Protein AF-A0A1F9MGX1-F1 (afdb_monomer_lite)

Structure (mmCIF, N/CA/C/O backbone):
data_AF-A0A1F9MGX1-F1
#
_entry.id   AF-A0A1F9MGX1-F1
#
loop_
_atom_site.group_PDB
_atom_site.id
_atom_site.type_symbol
_atom_site.label_atom_id
_atom_site.label_alt_id
_atom_site.label_comp_id
_atom_site.label_asym_id
_atom_site.label_entity_id
_atom_site.label_seq_id
_atom_site.pdbx_PDB_ins_code
_atom_site.Cartn_x
_atom_site.Cartn_y
_atom_site.Cartn_z
_atom_site.occupancy
_atom_site.B_iso_or_equiv
_atom_site.auth_seq_id
_atom_site.auth_comp_id
_atom_site.auth_asym_id
_atom_site.auth_atom_id
_atom_site.pdbx_PDB_model_num
ATOM 1 N N . MET A 1 1 ? 19.104 -14.849 -3.241 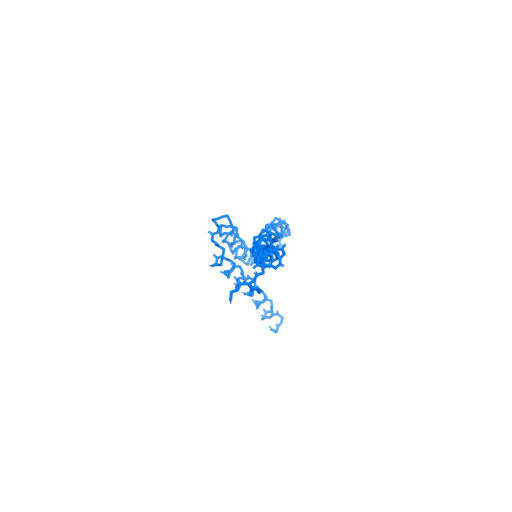1.00 63.03 1 MET A N 1
ATOM 2 C CA . MET A 1 1 ? 17.706 -15.346 -3.203 1.00 63.03 1 MET A CA 1
ATOM 3 C C . MET A 1 1 ? 16.951 -14.963 -1.931 1.00 63.03 1 MET A C 1
ATOM 5 O O . MET A 1 1 ? 15.773 -14.654 -2.036 1.00 63.03 1 MET A O 1
ATOM 9 N N . LEU A 1 2 ? 17.608 -14.877 -0.765 1.00 85.62 2 LEU A N 1
ATOM 10 C CA . LEU A 1 2 ? 16.982 -14.430 0.495 1.00 85.62 2 LEU A CA 1
ATOM 11 C C . LEU A 1 2 ? 16.258 -13.071 0.390 1.00 85.62 2 LEU A C 1
ATOM 13 O O . LEU A 1 2 ? 15.139 -12.937 0.873 1.00 85.62 2 LEU A O 1
ATOM 17 N N . GLY A 1 3 ? 16.849 -12.084 -0.295 1.00 85.50 3 GLY A N 1
ATOM 18 C CA . GLY A 1 3 ? 16.226 -10.765 -0.481 1.00 85.50 3 GLY A CA 1
ATOM 19 C C . GLY A 1 3 ? 14.921 -10.802 -1.284 1.00 85.50 3 GLY A C 1
ATOM 20 O O . GLY A 1 3 ? 13.938 -10.189 -0.881 1.00 85.50 3 GLY A O 1
ATOM 21 N N . LEU A 1 4 ? 14.878 -11.580 -2.372 1.00 84.31 4 LEU A N 1
ATOM 22 C CA . LEU A 1 4 ? 13.672 -11.740 -3.192 1.00 84.31 4 LEU A CA 1
ATOM 23 C C . LEU A 1 4 ? 12.556 -12.452 -2.414 1.00 84.31 4 LEU A C 1
ATOM 25 O O . LEU A 1 4 ? 11.401 -12.039 -2.477 1.00 84.31 4 LEU A O 1
ATOM 29 N N . MET A 1 5 ? 12.904 -13.480 -1.632 1.00 90.44 5 MET A N 1
ATOM 30 C CA . MET A 1 5 ? 11.943 -14.165 -0.761 1.00 90.44 5 MET A CA 1
ATOM 31 C C . MET A 1 5 ? 11.393 -13.231 0.320 1.00 90.44 5 MET A C 1
ATOM 33 O O . MET A 1 5 ? 10.188 -13.221 0.555 1.00 90.44 5 MET A O 1
ATOM 37 N N . SER A 1 6 ? 12.246 -12.408 0.937 1.00 89.44 6 SER A N 1
ATOM 38 C CA . SER A 1 6 ? 11.821 -11.424 1.941 1.00 89.44 6 SER A CA 1
ATOM 39 C C . SER A 1 6 ? 10.889 -10.363 1.342 1.00 89.44 6 SER A C 1
ATOM 41 O O . SER A 1 6 ? 9.846 -10.049 1.912 1.00 89.44 6 SER A O 1
ATOM 43 N N . PHE A 1 7 ? 11.197 -9.875 0.137 1.00 83.12 7 PHE A N 1
ATOM 44 C CA . PHE A 1 7 ? 10.349 -8.924 -0.584 1.00 83.12 7 PHE A CA 1
ATOM 45 C C . PHE A 1 7 ? 8.972 -9.509 -0.937 1.00 83.12 7 PHE A C 1
ATOM 47 O O . PHE A 1 7 ? 7.943 -8.862 -0.720 1.00 83.12 7 PHE A O 1
ATOM 54 N N . ALA A 1 8 ? 8.938 -10.746 -1.440 1.00 85.75 8 ALA A N 1
ATOM 55 C CA . ALA A 1 8 ? 7.689 -11.447 -1.722 1.00 85.75 8 ALA A CA 1
ATOM 56 C C . ALA A 1 8 ? 6.873 -11.679 -0.438 1.00 85.75 8 ALA A C 1
ATOM 58 O O . ALA A 1 8 ? 5.658 -11.479 -0.431 1.00 85.75 8 ALA A O 1
ATOM 59 N N . TYR A 1 9 ? 7.542 -12.026 0.666 1.00 89.31 9 TYR A N 1
ATOM 60 C CA . TYR A 1 9 ?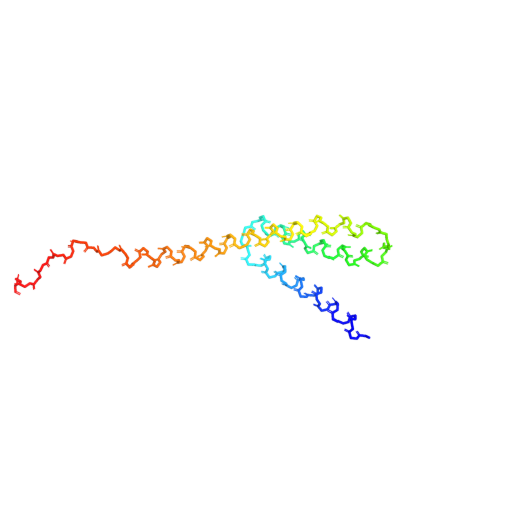 6.907 -12.209 1.970 1.00 89.31 9 TYR A CA 1
ATOM 61 C C . TYR A 1 9 ? 6.277 -10.914 2.500 1.00 89.31 9 TYR A C 1
ATOM 63 O O . TYR A 1 9 ? 5.146 -10.936 2.988 1.00 89.31 9 TYR A O 1
ATOM 71 N N . LEU A 1 10 ? 6.959 -9.775 2.353 1.00 86.62 10 LEU A N 1
ATOM 72 C CA . LEU A 1 10 ? 6.434 -8.473 2.772 1.00 86.62 10 LEU A CA 1
ATOM 73 C C . LEU A 1 10 ? 5.166 -8.095 1.994 1.00 86.62 10 LEU A C 1
ATOM 75 O O . LEU A 1 10 ? 4.162 -7.707 2.591 1.00 86.62 10 LEU A O 1
ATOM 79 N N . ASN A 1 11 ? 5.183 -8.280 0.670 1.00 85.88 11 ASN A N 1
ATOM 80 C CA . ASN A 1 11 ? 4.005 -8.057 -0.172 1.00 85.88 11 ASN A CA 1
ATOM 81 C C . ASN A 1 11 ? 2.851 -8.991 0.214 1.00 85.88 11 ASN A C 1
ATOM 83 O O . ASN A 1 11 ? 1.710 -8.547 0.342 1.00 85.88 11 ASN A O 1
ATOM 87 N N . TYR A 1 12 ? 3.146 -10.267 0.475 1.00 85.81 12 TYR A N 1
ATOM 88 C CA . TYR A 1 12 ? 2.148 -11.232 0.931 1.00 85.81 12 TYR A CA 1
ATOM 89 C C . TYR A 1 12 ? 1.529 -10.845 2.282 1.00 85.81 12 TYR A C 1
ATOM 91 O O . TYR A 1 12 ? 0.320 -10.975 2.484 1.00 85.81 12 TYR A O 1
ATOM 99 N N . MET A 1 13 ? 2.335 -10.323 3.207 1.00 86.56 13 MET A N 1
ATOM 100 C CA . MET A 1 13 ? 1.855 -9.870 4.511 1.00 86.56 13 MET A CA 1
ATOM 101 C C . MET A 1 13 ? 0.892 -8.680 4.384 1.00 86.56 13 MET A C 1
ATOM 103 O O . MET A 1 13 ? -0.151 -8.675 5.042 1.00 86.56 13 MET A O 1
ATOM 107 N N . ILE A 1 14 ? 1.193 -7.720 3.503 1.00 84.25 14 ILE A N 1
ATOM 108 C CA . ILE A 1 14 ? 0.309 -6.580 3.200 1.00 84.25 14 ILE A CA 1
ATOM 109 C C . ILE A 1 14 ? -1.020 -7.080 2.621 1.00 84.25 14 ILE A C 1
ATOM 111 O O . ILE A 1 14 ? -2.085 -6.701 3.111 1.00 84.25 14 ILE A O 1
ATOM 115 N N . PHE A 1 15 ? -0.962 -7.999 1.652 1.00 85.00 15 PHE A N 1
ATOM 116 C CA . PHE A 1 15 ? -2.145 -8.651 1.082 1.00 85.00 15 PHE A CA 1
ATOM 117 C C . PHE A 1 15 ? -3.020 -9.306 2.150 1.00 85.00 15 PHE A C 1
ATOM 119 O O . PHE A 1 15 ? -4.235 -9.105 2.194 1.00 85.00 15 PHE A O 1
ATOM 126 N N . ARG A 1 16 ? -2.398 -10.076 3.048 1.00 83.88 16 ARG A N 1
ATOM 127 C CA . ARG A 1 16 ? -3.107 -10.773 4.122 1.00 83.88 16 ARG A CA 1
ATOM 128 C C . ARG A 1 16 ? -3.760 -9.795 5.100 1.00 83.88 16 ARG A C 1
ATOM 130 O O . ARG A 1 16 ? -4.884 -10.044 5.536 1.00 83.88 16 ARG A O 1
ATOM 137 N N . TYR A 1 17 ? -3.078 -8.703 5.443 1.00 82.38 17 TYR A N 1
ATOM 138 C CA . TYR A 1 17 ? -3.622 -7.662 6.316 1.00 82.38 17 TYR A CA 1
ATOM 139 C C . TYR A 1 17 ? -4.868 -7.022 5.699 1.00 82.38 17 TYR A C 1
ATOM 141 O O . TYR A 1 17 ? -5.924 -7.004 6.329 1.00 82.38 17 TYR A O 1
ATOM 149 N N . LEU A 1 18 ? -4.783 -6.600 4.438 1.00 78.94 18 LEU A N 1
ATOM 150 C CA . LEU A 1 18 ? -5.902 -5.998 3.713 1.00 78.94 18 LEU A CA 1
ATOM 151 C C . LEU A 1 18 ? -7.101 -6.946 3.589 1.00 78.94 18 LEU A C 1
ATOM 153 O O . LEU A 1 18 ? -8.239 -6.537 3.807 1.00 78.94 18 LEU A O 1
ATOM 157 N N . MET A 1 19 ? -6.850 -8.229 3.315 1.00 79.25 19 MET A N 1
ATOM 158 C CA . MET A 1 19 ? -7.905 -9.244 3.253 1.00 79.25 19 MET A CA 1
ATOM 159 C C . MET A 1 19 ? -8.563 -9.483 4.621 1.00 79.25 19 MET A C 1
ATOM 161 O O . MET A 1 19 ? -9.762 -9.755 4.713 1.00 79.25 19 MET A O 1
ATOM 165 N N . SER A 1 20 ? -7.788 -9.372 5.704 1.00 79.88 20 SER A N 1
ATOM 166 C CA . SER A 1 20 ? -8.315 -9.454 7.066 1.00 79.88 20 SER A CA 1
ATOM 167 C C . SER A 1 20 ? -9.173 -8.242 7.422 1.00 79.88 20 SER A C 1
ATOM 169 O O . SER A 1 20 ? -10.202 -8.426 8.068 1.00 79.88 20 SER A O 1
ATOM 171 N N . VAL A 1 21 ? -8.771 -7.033 7.017 1.00 74.44 21 VAL A N 1
ATOM 172 C CA . VAL A 1 21 ? -9.565 -5.805 7.201 1.00 74.44 21 VAL A CA 1
ATOM 173 C C . VAL A 1 21 ? -10.873 -5.925 6.419 1.00 74.44 21 VAL A C 1
ATOM 175 O O . VAL A 1 21 ? -11.945 -5.820 7.001 1.00 74.44 21 VAL A O 1
ATOM 178 N N . TYR A 1 22 ? -10.801 -6.328 5.148 1.00 75.06 22 TYR A N 1
ATOM 179 C CA . TYR A 1 22 ? -11.972 -6.572 4.301 1.00 75.06 22 TYR A CA 1
ATOM 180 C C . TYR A 1 22 ? -13.009 -7.525 4.926 1.00 75.06 22 TYR A C 1
ATOM 182 O O . TYR A 1 22 ? -14.211 -7.320 4.775 1.00 75.06 22 TYR A O 1
ATOM 190 N N . ARG A 1 23 ? -12.563 -8.579 5.626 1.00 71.12 23 ARG A N 1
ATOM 191 C CA . ARG A 1 23 ? -13.463 -9.533 6.301 1.00 71.12 23 ARG A CA 1
ATOM 192 C C . ARG A 1 23 ? -14.037 -9.023 7.620 1.00 71.12 23 ARG A C 1
ATOM 194 O O . ARG A 1 23 ? -15.035 -9.577 8.073 1.00 71.12 23 ARG A O 1
ATOM 201 N N . ARG A 1 24 ? -13.373 -8.072 8.272 1.00 70.19 24 ARG A N 1
ATOM 202 C CA . ARG A 1 24 ? -13.695 -7.640 9.636 1.00 70.19 24 ARG A CA 1
ATOM 203 C C . ARG A 1 24 ? -14.544 -6.375 9.661 1.00 70.19 24 ARG A C 1
ATOM 205 O O . ARG A 1 24 ? -15.285 -6.194 10.621 1.00 70.19 24 ARG A O 1
ATOM 212 N N . SER A 1 25 ? -14.470 -5.554 8.619 1.00 64.56 25 SER A N 1
ATOM 213 C CA . SER A 1 25 ? -15.216 -4.304 8.535 1.00 64.56 25 SER A CA 1
ATOM 214 C C . SER A 1 25 ? -16.621 -4.535 7.948 1.00 64.56 25 SER A C 1
ATOM 216 O O . SER A 1 25 ? -16.738 -4.986 6.804 1.00 64.56 25 SER A O 1
ATOM 218 N N . PRO A 1 26 ? -17.700 -4.256 8.705 1.00 62.50 26 PRO A N 1
ATOM 219 C CA . PRO A 1 26 ? -19.075 -4.361 8.213 1.00 62.50 26 PRO A CA 1
ATOM 220 C C . PRO A 1 26 ? -19.468 -3.197 7.288 1.00 62.50 26 PRO A C 1
ATOM 222 O O . PRO A 1 26 ? -20.414 -3.335 6.512 1.00 62.50 26 PRO A O 1
ATOM 225 N N . ASP A 1 27 ? -18.740 -2.076 7.332 1.00 75.31 27 ASP A N 1
ATOM 226 C CA . ASP A 1 27 ? -19.059 -0.885 6.547 1.00 75.31 27 ASP A CA 1
ATOM 227 C C . ASP A 1 27 ? -18.724 -1.065 5.052 1.00 75.31 27 ASP A C 1
ATOM 229 O O . ASP A 1 27 ? -17.611 -1.460 4.690 1.00 75.31 27 ASP A O 1
ATOM 233 N N . PRO A 1 28 ? -19.651 -0.732 4.136 1.00 78.19 28 PRO A N 1
ATOM 234 C CA . PRO A 1 28 ? -19.445 -0.921 2.700 1.00 78.19 28 PRO A CA 1
ATOM 235 C C . PRO A 1 28 ? -18.299 -0.065 2.134 1.00 78.19 28 PRO A C 1
ATOM 237 O O . PRO A 1 28 ? -17.666 -0.458 1.154 1.00 78.19 28 PRO A O 1
ATOM 240 N N . LEU A 1 29 ? -17.985 1.071 2.769 1.00 80.56 29 LEU A N 1
ATOM 241 C CA . LEU A 1 29 ? -16.902 1.971 2.362 1.00 80.56 29 LEU A CA 1
ATOM 242 C C . LEU A 1 29 ? -15.517 1.395 2.693 1.00 80.56 29 LEU A C 1
ATOM 244 O O . LEU A 1 29 ? -14.680 1.273 1.799 1.00 80.56 29 LEU A O 1
ATOM 248 N N . SER A 1 30 ? -15.270 0.970 3.935 1.00 79.62 30 SER A N 1
ATOM 249 C CA . SER A 1 30 ? -13.995 0.330 4.311 1.00 79.62 30 SER A CA 1
ATOM 250 C C . SER A 1 30 ? -13.763 -0.956 3.526 1.00 79.62 30 SER A C 1
ATOM 252 O O . SER A 1 30 ? -12.649 -1.222 3.073 1.00 79.62 30 SER A O 1
ATOM 254 N N . ARG A 1 31 ? -14.836 -1.706 3.271 1.00 81.50 31 ARG A N 1
ATOM 255 C CA . ARG A 1 31 ? -14.818 -2.911 2.450 1.00 81.50 31 ARG A CA 1
ATOM 256 C C . ARG A 1 31 ? -14.442 -2.618 0.988 1.00 81.50 31 ARG A C 1
ATOM 258 O O . ARG A 1 31 ? -13.609 -3.326 0.418 1.00 81.50 31 ARG A O 1
ATOM 265 N N . GLY A 1 32 ? -14.995 -1.557 0.398 1.00 85.31 32 GLY A N 1
ATOM 266 C CA . GLY A 1 32 ? -14.632 -1.089 -0.944 1.00 85.31 32 GLY A CA 1
ATOM 267 C C . GLY A 1 32 ? -13.190 -0.577 -1.034 1.00 85.31 32 GLY A C 1
ATOM 268 O O . GLY A 1 32 ? -12.457 -0.968 -1.941 1.00 85.31 32 GLY A O 1
ATOM 269 N N . LEU A 1 33 ? -12.750 0.228 -0.060 1.00 86.06 33 LEU A N 1
ATOM 270 C CA . LEU A 1 33 ? -11.372 0.731 0.033 1.00 86.06 33 LEU A CA 1
ATOM 271 C C . LEU A 1 33 ? -10.353 -0.403 0.190 1.00 86.06 33 LEU A C 1
ATOM 273 O O . LEU A 1 33 ? -9.324 -0.394 -0.484 1.00 86.06 33 LEU A O 1
ATOM 277 N N . ALA A 1 34 ? -10.643 -1.403 1.027 1.00 86.31 34 ALA A N 1
ATOM 278 C CA . ALA A 1 34 ? -9.772 -2.560 1.211 1.00 86.31 34 ALA A CA 1
ATOM 279 C C . ALA A 1 34 ? -9.631 -3.388 -0.080 1.00 86.31 34 ALA A C 1
ATOM 281 O O . ALA A 1 34 ? -8.519 -3.767 -0.444 1.00 86.31 34 ALA A O 1
ATOM 282 N N . LEU A 1 35 ? -10.726 -3.619 -0.816 1.00 87.44 35 LEU A N 1
ATOM 283 C CA . LEU A 1 35 ? -10.681 -4.278 -2.131 1.00 87.44 35 LEU A CA 1
ATOM 284 C C . LEU A 1 35 ? -9.933 -3.452 -3.182 1.00 87.44 35 LEU A C 1
ATOM 286 O O . LEU A 1 35 ? -9.147 -4.003 -3.952 1.00 87.44 35 LEU A O 1
ATOM 290 N N . GLY A 1 36 ? -10.162 -2.139 -3.214 1.00 89.25 36 GLY A N 1
ATOM 291 C CA . GLY A 1 36 ? -9.474 -1.230 -4.129 1.00 89.25 36 GLY A CA 1
ATOM 292 C C . GLY A 1 36 ? -7.966 -1.223 -3.891 1.00 89.25 36 GLY A C 1
ATOM 293 O O . GLY A 1 36 ? -7.194 -1.350 -4.839 1.00 89.25 36 GLY A O 1
ATOM 294 N N . LEU A 1 37 ? -7.543 -1.175 -2.625 1.00 89.06 37 LEU A N 1
ATOM 295 C CA . LEU A 1 37 ? -6.134 -1.277 -2.253 1.00 89.06 37 LEU A CA 1
ATOM 296 C C . LEU A 1 37 ? -5.545 -2.655 -2.602 1.00 89.06 37 LEU A C 1
ATOM 298 O O . LEU A 1 37 ? -4.413 -2.698 -3.070 1.00 89.06 37 LEU A O 1
ATOM 302 N N . LEU A 1 38 ? -6.304 -3.755 -2.478 1.00 88.31 38 LEU A N 1
ATOM 303 C CA . LEU A 1 38 ? -5.857 -5.093 -2.906 1.00 88.31 38 LEU A CA 1
ATOM 304 C C . LEU A 1 38 ? -5.606 -5.131 -4.416 1.00 88.31 38 LEU A C 1
ATOM 306 O O . LEU A 1 38 ? -4.582 -5.640 -4.874 1.00 88.31 38 LEU A O 1
ATOM 310 N N . CYS A 1 39 ? -6.532 -4.561 -5.191 1.00 89.25 39 CYS A N 1
ATOM 311 C CA . CYS A 1 39 ? -6.388 -4.429 -6.636 1.00 89.25 39 CYS A CA 1
ATOM 312 C C . CYS A 1 39 ? -5.173 -3.559 -6.992 1.00 89.25 39 CYS A C 1
ATOM 314 O O . CYS A 1 39 ? -4.377 -3.943 -7.849 1.00 89.25 39 CYS A O 1
ATOM 316 N N . ALA A 1 40 ? -4.973 -2.444 -6.281 1.00 87.81 40 ALA A N 1
ATOM 317 C CA . ALA A 1 40 ? -3.815 -1.575 -6.456 1.00 87.81 40 ALA A CA 1
ATOM 318 C C . ALA A 1 40 ? -2.494 -2.303 -6.158 1.00 87.81 40 ALA A C 1
ATOM 320 O O . ALA A 1 40 ? -1.551 -2.171 -6.935 1.00 87.81 40 ALA A O 1
ATOM 321 N N . THR A 1 41 ? -2.419 -3.125 -5.103 1.00 87.50 41 THR A N 1
ATOM 322 C CA . THR A 1 41 ? -1.216 -3.920 -4.804 1.00 87.50 41 THR A CA 1
ATOM 323 C C . THR A 1 41 ? -0.920 -4.932 -5.917 1.00 87.50 41 THR A C 1
ATOM 325 O O . THR A 1 41 ? 0.227 -5.028 -6.354 1.00 87.50 41 THR A O 1
ATOM 328 N N . THR A 1 42 ? -1.930 -5.637 -6.451 1.00 88.06 42 THR A N 1
ATOM 329 C CA . THR A 1 42 ? -1.738 -6.537 -7.610 1.00 88.06 42 THR A CA 1
ATOM 330 C C . THR A 1 42 ? -1.286 -5.761 -8.847 1.00 88.06 42 THR A C 1
ATOM 332 O O . THR A 1 42 ? -0.344 -6.168 -9.527 1.00 88.06 42 THR A O 1
ATOM 335 N N . GLY A 1 43 ? -1.938 -4.631 -9.132 1.00 86.38 43 GLY A N 1
ATOM 336 C CA . GLY A 1 43 ? -1.632 -3.780 -10.278 1.00 86.38 43 GLY A CA 1
ATOM 337 C C . GLY A 1 43 ? -0.199 -3.258 -10.236 1.00 86.38 43 GLY A C 1
ATOM 338 O O . GLY A 1 43 ? 0.500 -3.326 -11.241 1.00 86.38 43 GLY A O 1
ATOM 339 N N . MET A 1 44 ? 0.275 -2.835 -9.063 1.00 82.88 44 MET A N 1
ATOM 340 C CA . MET A 1 44 ? 1.658 -2.400 -8.846 1.00 82.88 44 MET A CA 1
ATOM 341 C C . MET A 1 44 ? 2.668 -3.531 -9.059 1.00 82.88 44 MET A C 1
ATOM 343 O O . MET A 1 44 ? 3.708 -3.300 -9.674 1.00 82.88 44 MET A O 1
ATOM 347 N N . LEU A 1 45 ? 2.368 -4.756 -8.609 1.00 83.94 45 LEU A N 1
ATOM 348 C CA . LEU A 1 45 ? 3.236 -5.921 -8.826 1.00 83.94 45 LEU A CA 1
ATOM 349 C C . LEU A 1 45 ? 3.364 -6.269 -10.313 1.00 83.94 45 LEU A C 1
ATOM 351 O O . LEU A 1 45 ? 4.475 -6.468 -10.799 1.00 83.94 45 LEU A O 1
ATOM 355 N N . VAL A 1 46 ? 2.246 -6.294 -11.042 1.00 85.25 46 VAL A N 1
ATOM 356 C CA . VAL A 1 46 ? 2.244 -6.562 -12.490 1.00 85.25 46 VAL A CA 1
ATOM 357 C C . VAL A 1 46 ? 2.924 -5.423 -13.251 1.00 85.25 46 VAL A C 1
ATOM 359 O O . VAL A 1 46 ? 3.745 -5.664 -14.134 1.00 85.25 46 VAL A O 1
ATOM 362 N N . HIS A 1 47 ? 2.637 -4.176 -12.881 1.00 82.06 47 HIS A N 1
ATOM 363 C CA . HIS A 1 47 ? 3.227 -3.001 -13.514 1.00 82.06 47 HIS A CA 1
ATOM 364 C C . HIS A 1 47 ? 4.742 -2.917 -13.282 1.00 82.06 47 HIS A C 1
ATOM 366 O O . HIS A 1 47 ? 5.470 -2.542 -14.197 1.00 82.06 47 HIS A O 1
ATOM 372 N N . SER A 1 48 ? 5.233 -3.353 -12.117 1.00 78.06 48 SER A N 1
ATOM 373 C CA . SER A 1 48 ? 6.672 -3.416 -11.807 1.00 78.06 48 SER A CA 1
ATOM 374 C C . SER A 1 48 ? 7.461 -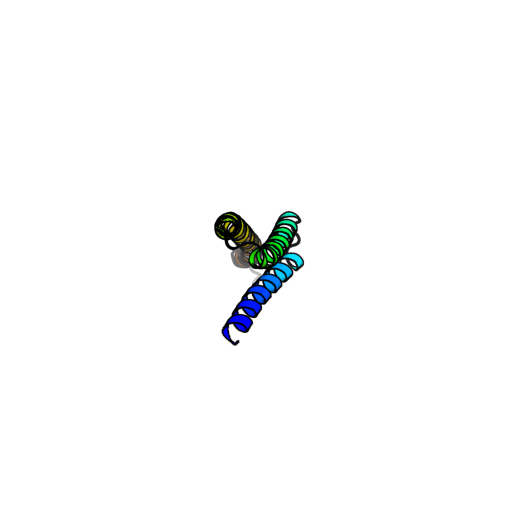4.365 -12.714 1.00 78.06 48 SER A C 1
ATOM 376 O O . SER A 1 48 ? 8.675 -4.229 -12.813 1.00 78.06 48 SER A O 1
ATOM 378 N N . ILE A 1 49 ? 6.797 -5.305 -13.396 1.00 80.44 49 ILE A N 1
ATOM 379 C CA . ILE A 1 49 ? 7.438 -6.192 -14.382 1.00 80.44 49 ILE A CA 1
ATOM 380 C C . ILE A 1 49 ? 7.606 -5.478 -15.734 1.00 80.44 49 ILE A C 1
ATOM 382 O O . ILE A 1 49 ? 8.568 -5.741 -16.451 1.00 80.44 49 ILE A O 1
ATOM 386 N N . GLY A 1 50 ? 6.674 -4.587 -16.093 1.00 70.25 50 GLY A N 1
ATOM 387 C CA . GLY A 1 50 ? 6.603 -3.972 -17.424 1.00 70.25 50 GLY A CA 1
ATOM 388 C C . GLY A 1 50 ? 7.107 -2.530 -17.520 1.00 70.25 50 GLY A C 1
ATOM 389 O O . GLY A 1 50 ? 7.483 -2.097 -18.607 1.00 70.25 50 GLY A O 1
ATOM 390 N N . ALA A 1 51 ? 7.125 -1.772 -16.422 1.00 64.00 51 ALA A N 1
ATOM 391 C CA . ALA A 1 51 ? 7.447 -0.347 -16.431 1.00 64.00 51 ALA A CA 1
ATOM 392 C C . ALA A 1 51 ? 8.647 -0.032 -15.531 1.00 64.00 51 ALA A C 1
ATOM 394 O O . ALA A 1 51 ? 8.599 -0.205 -14.318 1.00 64.00 51 ALA A O 1
ATOM 395 N N . ASN A 1 52 ? 9.718 0.481 -16.139 1.00 64.94 52 ASN A N 1
ATOM 396 C CA . ASN A 1 52 ? 10.953 0.885 -15.450 1.00 64.94 52 ASN A CA 1
ATOM 397 C C . ASN A 1 52 ? 11.055 2.414 -15.263 1.00 64.94 52 ASN A C 1
ATOM 399 O O . ASN A 1 52 ? 12.095 2.964 -14.916 1.00 64.94 52 ASN A O 1
ATOM 403 N N . THR A 1 53 ? 9.975 3.130 -15.566 1.00 56.84 53 THR A N 1
ATOM 404 C CA . THR A 1 53 ? 9.915 4.591 -15.602 1.00 56.84 53 THR A CA 1
ATOM 405 C C . THR A 1 53 ? 9.015 5.111 -14.488 1.00 56.84 53 THR A C 1
ATOM 407 O O . THR A 1 53 ? 8.113 4.416 -14.034 1.00 56.84 53 THR A O 1
ATOM 410 N N . PHE A 1 54 ? 9.275 6.349 -14.056 1.00 61.62 54 PHE A N 1
ATOM 411 C CA . PHE A 1 54 ? 8.678 7.137 -12.960 1.00 61.62 54 PHE A CA 1
ATOM 412 C C . PHE A 1 54 ? 7.153 7.030 -12.696 1.00 61.62 54 PHE A C 1
ATOM 414 O O . PHE A 1 54 ? 6.676 7.598 -11.714 1.00 61.62 54 PHE A O 1
ATOM 421 N N . ILE A 1 55 ? 6.382 6.310 -13.516 1.00 71.38 55 ILE A N 1
ATOM 422 C CA . ILE A 1 55 ? 4.984 5.933 -13.277 1.00 71.38 55 ILE A CA 1
ATOM 423 C C . ILE A 1 55 ? 4.824 5.251 -11.915 1.00 71.38 55 ILE A C 1
ATOM 425 O O . ILE A 1 55 ? 3.943 5.654 -11.166 1.00 71.38 55 ILE A O 1
ATOM 429 N N . ILE A 1 56 ? 5.701 4.308 -11.541 1.00 76.75 56 ILE A N 1
ATOM 430 C CA . ILE A 1 56 ? 5.624 3.656 -10.222 1.00 76.75 56 ILE A CA 1
ATOM 431 C C . ILE A 1 56 ? 5.634 4.689 -9.096 1.00 76.75 56 ILE A C 1
ATOM 433 O O . ILE A 1 56 ? 4.731 4.671 -8.266 1.00 76.75 56 ILE A O 1
ATOM 437 N N . VAL A 1 57 ? 6.562 5.654 -9.128 1.00 70.69 57 VAL A N 1
ATOM 438 C CA . VAL A 1 57 ? 6.665 6.727 -8.121 1.00 70.69 57 VAL A CA 1
ATOM 439 C C . VAL A 1 57 ? 5.371 7.543 -8.046 1.00 70.69 57 VAL A C 1
ATOM 441 O O . VAL A 1 57 ? 4.896 7.838 -6.952 1.00 70.69 57 VAL A O 1
ATOM 444 N N . ARG A 1 58 ? 4.758 7.841 -9.198 1.00 82.50 58 ARG A N 1
ATOM 445 C CA . ARG A 1 58 ? 3.497 8.596 -9.283 1.00 82.50 58 ARG A CA 1
ATOM 446 C C . ARG A 1 58 ? 2.273 7.820 -8.799 1.00 82.50 58 ARG A C 1
ATOM 448 O O . ARG A 1 58 ? 1.312 8.448 -8.378 1.00 82.50 58 ARG A O 1
ATOM 455 N N . ILE A 1 59 ? 2.284 6.488 -8.852 1.00 82.88 59 ILE A N 1
ATOM 456 C CA . ILE A 1 59 ? 1.199 5.652 -8.312 1.00 82.88 59 ILE A CA 1
ATOM 457 C C . ILE A 1 59 ? 1.427 5.372 -6.813 1.00 82.88 59 ILE A C 1
ATOM 459 O O . ILE A 1 59 ? 0.461 5.148 -6.081 1.00 82.88 59 ILE A O 1
ATOM 463 N N . MET A 1 60 ? 2.675 5.439 -6.321 1.00 86.25 60 MET A N 1
ATOM 464 C CA . MET A 1 60 ? 2.981 5.233 -4.896 1.00 86.25 60 MET A CA 1
ATOM 465 C C . MET A 1 60 ? 2.276 6.261 -4.005 1.00 86.25 60 MET A C 1
ATOM 467 O O . MET A 1 60 ? 1.739 5.902 -2.961 1.00 86.25 60 MET A O 1
ATOM 471 N N . GLU A 1 61 ? 2.291 7.533 -4.405 1.00 86.06 61 GLU A N 1
ATOM 472 C CA . GLU A 1 61 ? 1.729 8.642 -3.629 1.00 86.06 61 GLU A CA 1
ATOM 473 C C . GLU A 1 61 ? 0.212 8.498 -3.390 1.00 86.06 61 GLU A C 1
ATOM 475 O O . GLU A 1 61 ? -0.196 8.427 -2.224 1.00 86.06 61 GLU A O 1
ATOM 480 N N . PRO A 1 62 ? -0.639 8.354 -4.428 1.00 88.31 62 PRO A N 1
ATOM 481 C CA . PRO A 1 62 ? -2.068 8.143 -4.215 1.00 88.31 62 PRO A CA 1
ATOM 482 C C . PRO A 1 62 ? -2.353 6.823 -3.486 1.00 88.31 62 PRO A C 1
ATOM 484 O O . PRO A 1 62 ? -3.283 6.760 -2.682 1.00 88.31 62 PRO A O 1
ATOM 487 N N . TYR A 1 63 ? -1.539 5.780 -3.694 1.00 89.50 63 TYR A N 1
ATOM 488 C CA . TYR A 1 63 ? -1.663 4.523 -2.953 1.00 89.50 63 TYR A CA 1
ATOM 489 C C . TYR A 1 63 ? -1.430 4.709 -1.445 1.00 89.50 63 TYR A C 1
ATOM 491 O O . TYR A 1 63 ? -2.242 4.254 -0.636 1.00 89.50 63 TYR A O 1
ATOM 499 N N . MET A 1 64 ? -0.353 5.399 -1.052 1.00 87.19 64 MET A N 1
ATOM 500 C CA . MET A 1 64 ? -0.031 5.630 0.362 1.00 87.19 64 MET A CA 1
ATOM 501 C C . MET A 1 64 ? -1.102 6.476 1.053 1.00 87.19 64 MET A C 1
ATOM 503 O O . MET A 1 64 ? -1.457 6.191 2.199 1.00 87.19 64 MET A O 1
ATOM 507 N N . LEU A 1 65 ? -1.658 7.468 0.352 1.00 91.81 65 LEU A N 1
ATOM 508 C CA . LEU A 1 65 ? -2.748 8.294 0.869 1.00 91.81 65 LEU A CA 1
ATOM 509 C C . LEU A 1 65 ? -4.006 7.460 1.142 1.00 91.81 65 L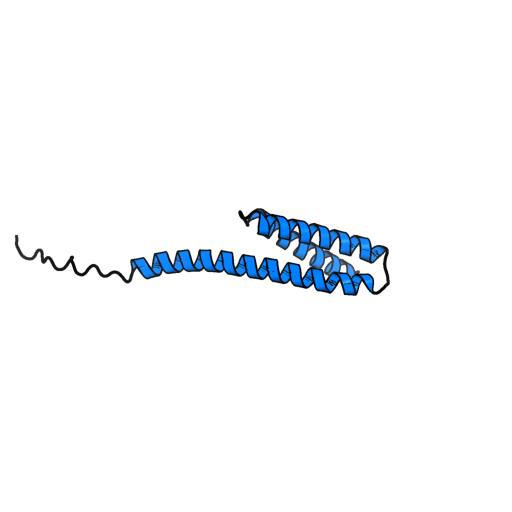EU A C 1
ATOM 511 O O . LEU A 1 65 ? -4.574 7.542 2.232 1.00 91.81 65 LEU A O 1
ATOM 515 N N . LEU A 1 66 ? -4.417 6.613 0.193 1.00 90.25 66 LEU A N 1
ATOM 516 C CA . LEU A 1 66 ? -5.582 5.738 0.362 1.00 90.25 66 LEU A CA 1
ATOM 517 C C . LEU A 1 66 ? -5.379 4.718 1.489 1.00 90.25 66 LEU A C 1
ATOM 519 O O . LEU A 1 66 ? -6.298 4.464 2.270 1.00 90.25 66 LEU A O 1
ATOM 523 N N . LEU A 1 67 ? -4.171 4.165 1.610 1.00 89.88 67 LEU A N 1
ATOM 524 C CA . LEU A 1 67 ? -3.824 3.244 2.689 1.00 89.88 67 LEU A CA 1
ATOM 525 C C . LEU A 1 67 ? -3.906 3.932 4.059 1.00 89.88 67 LEU A C 1
ATOM 527 O O . LEU A 1 67 ? -4.511 3.390 4.985 1.00 89.88 67 LEU A O 1
ATOM 531 N N . ALA A 1 68 ? -3.338 5.134 4.186 1.00 89.88 68 ALA A N 1
ATOM 532 C CA . ALA A 1 68 ? -3.397 5.917 5.418 1.00 89.88 68 ALA A CA 1
ATOM 533 C C . ALA A 1 68 ? -4.839 6.288 5.792 1.00 89.88 68 ALA A C 1
ATOM 535 O O . ALA A 1 68 ? -5.199 6.235 6.971 1.00 89.88 68 ALA A O 1
ATOM 536 N N . LEU A 1 69 ? -5.675 6.608 4.800 1.00 90.50 69 LEU A N 1
ATOM 537 C CA . LEU A 1 69 ? -7.093 6.894 4.999 1.00 90.50 69 LEU A CA 1
ATOM 538 C C . LEU A 1 69 ? -7.840 5.669 5.542 1.00 90.50 69 LEU A C 1
ATOM 540 O O . LEU A 1 69 ? -8.529 5.786 6.554 1.00 90.50 69 LEU A O 1
ATOM 544 N N . LEU A 1 70 ? -7.652 4.491 4.932 1.00 87.38 70 LEU A N 1
ATOM 545 C CA . LEU A 1 70 ? -8.258 3.240 5.404 1.00 87.38 70 LEU A CA 1
ATOM 546 C C . LEU A 1 70 ? -7.829 2.922 6.843 1.00 87.38 70 LEU A C 1
ATOM 548 O O . LEU A 1 70 ? -8.671 2.624 7.686 1.00 87.38 70 LEU A O 1
ATOM 552 N N . VAL A 1 71 ? -6.530 3.013 7.144 1.00 86.69 71 VAL A N 1
ATOM 553 C CA . VAL A 1 71 ? -6.006 2.730 8.491 1.00 86.69 71 VAL A CA 1
ATOM 554 C C . VAL A 1 71 ? -6.537 3.734 9.514 1.00 86.69 71 VAL A C 1
ATOM 556 O O . VAL A 1 71 ? -6.877 3.349 10.631 1.00 86.69 71 VAL A O 1
ATOM 559 N N . SER A 1 72 ? -6.636 5.014 9.156 1.00 87.44 72 SER A N 1
ATOM 560 C CA . SER A 1 72 ? -7.184 6.047 10.042 1.00 87.44 72 SER A CA 1
ATOM 561 C C . SER A 1 72 ? -8.671 5.825 10.304 1.00 87.44 72 SER A C 1
ATOM 563 O O . SER A 1 72 ? -9.100 5.902 11.454 1.00 87.44 72 SER A O 1
ATOM 565 N N . TYR A 1 73 ? -9.434 5.473 9.268 1.00 85.69 73 TYR A N 1
ATOM 566 C CA . TYR A 1 73 ? -10.847 5.128 9.386 1.00 85.69 73 TYR A CA 1
ATOM 567 C C . TYR A 1 73 ? -11.058 3.914 10.297 1.00 85.69 73 TYR A C 1
ATOM 569 O O . TYR A 1 73 ? -11.842 3.976 11.241 1.00 85.69 73 TYR A O 1
ATOM 577 N N . GLU A 1 74 ? -10.289 2.842 10.092 1.00 82.44 74 GLU A N 1
ATOM 578 C CA . GLU A 1 74 ? -10.323 1.662 10.957 1.00 82.44 74 GLU A CA 1
ATOM 579 C C . GLU A 1 74 ? -9.946 2.011 12.399 1.00 82.44 74 GLU A C 1
ATOM 581 O O . GLU A 1 74 ? -10.601 1.554 13.332 1.00 82.44 74 GLU A O 1
ATOM 586 N N . LYS A 1 75 ? -8.923 2.845 12.618 1.00 82.44 75 LYS A N 1
ATOM 587 C CA . LYS A 1 75 ? -8.548 3.287 13.968 1.00 82.44 75 LYS A CA 1
ATOM 588 C C . LYS A 1 75 ? -9.670 4.056 14.651 1.00 82.44 75 LYS A C 1
ATOM 590 O O . LYS A 1 75 ? -9.876 3.824 15.834 1.00 82.44 75 LYS A O 1
ATOM 595 N N . ILE A 1 76 ? -10.373 4.934 13.936 1.00 83.00 76 ILE A N 1
ATOM 596 C CA . ILE A 1 76 ? -11.518 5.674 14.480 1.00 83.00 76 ILE A CA 1
ATOM 597 C C . ILE A 1 76 ? -12.656 4.705 14.791 1.00 83.00 76 ILE A C 1
ATOM 599 O O . ILE A 1 76 ? -13.132 4.706 15.914 1.00 83.00 76 ILE A O 1
ATOM 603 N N . ASN A 1 77 ? -13.017 3.802 13.877 1.00 79.75 77 ASN A N 1
ATOM 604 C CA . ASN A 1 77 ? -14.093 2.832 14.105 1.00 79.75 77 ASN A CA 1
ATOM 605 C C . ASN A 1 77 ? -13.791 1.883 15.283 1.00 79.75 77 ASN A C 1
ATOM 607 O O . ASN A 1 77 ? -14.631 1.616 16.139 1.00 79.75 77 ASN A O 1
ATOM 611 N N . ASN A 1 78 ? -12.545 1.413 15.391 1.00 72.38 78 ASN A N 1
ATOM 612 C CA . ASN A 1 78 ? -12.102 0.598 16.524 1.00 72.38 78 ASN A CA 1
ATOM 613 C C . ASN A 1 78 ? -11.958 1.422 17.817 1.00 72.38 78 ASN A C 1
ATOM 615 O O . ASN A 1 78 ? -12.111 0.864 18.905 1.00 72.38 78 ASN A O 1
ATOM 619 N N . ALA A 1 79 ? -11.647 2.719 17.725 1.00 72.38 79 ALA A N 1
ATOM 620 C CA . ALA A 1 79 ? -11.630 3.627 18.867 1.00 72.38 79 ALA A CA 1
ATOM 621 C C . ALA A 1 79 ? -13.049 3.905 19.354 1.00 72.38 79 ALA A C 1
ATOM 623 O O . ALA A 1 79 ? -13.267 3.783 20.543 1.00 72.38 79 ALA A O 1
ATOM 624 N N . GLU A 1 80 ? -14.015 4.154 18.475 1.00 61.91 80 GLU A N 1
ATOM 625 C CA . GLU A 1 80 ? -15.445 4.248 18.793 1.00 61.91 80 GLU A CA 1
ATOM 626 C C . GLU A 1 80 ? -15.936 2.942 19.435 1.00 61.91 80 GLU A C 1
ATOM 628 O O . GLU A 1 80 ? -16.591 2.965 20.474 1.00 61.91 80 GLU A O 1
ATOM 633 N N . ALA A 1 81 ? -15.526 1.779 18.913 1.00 58.97 81 ALA A N 1
ATOM 634 C CA . ALA A 1 81 ? -15.838 0.487 19.523 1.00 58.97 81 ALA A CA 1
ATOM 635 C C . ALA A 1 81 ? -15.196 0.315 20.918 1.00 58.97 81 ALA A C 1
ATOM 637 O O . ALA A 1 81 ? -15.838 -0.194 21.837 1.00 58.97 81 ALA A O 1
ATOM 638 N N . LYS A 1 82 ? -13.948 0.764 21.121 1.00 52.59 82 LYS A N 1
ATOM 639 C CA . LYS A 1 82 ? -13.279 0.758 22.439 1.00 52.59 82 LYS A CA 1
ATOM 640 C C . LYS A 1 82 ? -13.841 1.807 23.397 1.00 52.59 82 LYS A C 1
ATOM 642 O O . LYS A 1 82 ? -13.909 1.542 24.596 1.00 52.59 82 LYS A O 1
ATOM 647 N N . SER A 1 83 ? -14.247 2.964 22.895 1.00 50.56 83 SER A N 1
ATOM 648 C CA . SER A 1 83 ? -14.872 4.054 23.639 1.00 50.56 83 SER A CA 1
ATOM 649 C C . SER A 1 83 ? -16.298 3.690 24.017 1.00 50.56 83 SER A C 1
ATOM 651 O O . SER A 1 83 ? -16.687 3.984 25.128 1.00 50.56 83 SER A O 1
ATOM 653 N N . GLY A 1 84 ? -17.033 2.928 23.204 1.00 44.81 84 GLY A N 1
ATOM 654 C CA . GLY A 1 84 ? -18.320 2.341 23.584 1.00 44.81 84 GLY A CA 1
ATOM 655 C C . GLY A 1 84 ? -18.189 1.246 24.651 1.00 44.81 84 GLY A C 1
ATOM 656 O O . GLY A 1 84 ? -19.056 1.112 25.512 1.00 44.81 84 GLY A O 1
ATOM 657 N N . VAL A 1 85 ? -17.078 0.498 24.666 1.00 49.97 85 VAL A N 1
ATOM 658 C CA . VAL A 1 85 ? -16.748 -0.446 25.756 1.00 49.97 85 VAL A CA 1
ATOM 659 C C . VAL A 1 85 ? -16.286 0.295 27.020 1.00 49.97 85 VAL A C 1
ATOM 661 O O . VAL A 1 85 ? -16.623 -0.117 28.128 1.00 49.97 85 VAL A O 1
ATOM 664 N N . THR A 1 86 ? -15.583 1.420 26.866 1.00 44.88 86 THR A N 1
ATOM 665 C CA . THR A 1 86 ? -15.108 2.258 27.980 1.00 44.88 86 THR A CA 1
ATOM 666 C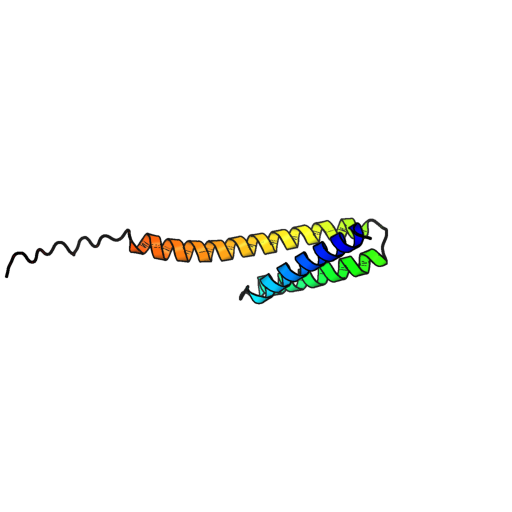 C . THR A 1 86 ? -16.226 3.130 28.550 1.00 44.88 86 THR A C 1
ATOM 668 O O . THR A 1 86 ? -16.291 3.297 29.757 1.00 44.88 86 THR A O 1
ATOM 671 N N . GLU A 1 87 ? -17.168 3.610 27.741 1.00 46.94 87 GLU A N 1
ATOM 672 C CA . GLU A 1 87 ? -18.338 4.376 28.170 1.00 46.94 87 GLU A CA 1
ATOM 673 C C . GLU A 1 87 ? -19.370 3.451 28.822 1.00 46.94 87 GLU A C 1
ATOM 675 O O . GLU A 1 87 ? -19.889 3.789 29.882 1.00 46.94 87 GLU A O 1
ATOM 680 N N . LYS A 1 88 ? -19.578 2.219 28.327 1.00 43.25 88 LYS A N 1
ATOM 681 C CA . LYS A 1 88 ? -20.399 1.233 29.058 1.00 43.25 88 LYS A CA 1
ATOM 682 C C . LYS A 1 88 ? -19.772 0.738 30.369 1.00 43.25 88 LYS A C 1
ATOM 684 O O . LYS A 1 88 ? -20.519 0.335 31.256 1.00 43.25 88 LYS A O 1
ATOM 689 N N . GLN A 1 89 ? -18.448 0.802 30.543 1.00 44.25 89 GLN A N 1
ATOM 690 C CA . GLN A 1 89 ? -17.790 0.477 31.823 1.00 44.25 89 GLN A CA 1
ATOM 691 C C . GLN A 1 89 ? -17.623 1.686 32.760 1.00 44.25 89 GLN A C 1
ATOM 693 O O . GLN A 1 89 ? -17.818 1.549 33.967 1.00 44.25 89 GLN A O 1
ATOM 698 N N . ALA A 1 90 ? -17.352 2.884 32.241 1.00 44.91 90 ALA A N 1
ATOM 699 C CA . ALA A 1 90 ? -17.240 4.109 33.033 1.00 44.91 90 ALA A CA 1
ATOM 700 C C . ALA A 1 90 ? -18.612 4.609 33.517 1.00 44.91 90 ALA A C 1
ATOM 702 O O . ALA A 1 90 ? -18.724 5.107 34.633 1.00 44.91 90 ALA A O 1
ATOM 703 N N . THR A 1 91 ? -19.677 4.383 32.744 1.00 45.62 91 THR A N 1
ATOM 704 C CA . THR A 1 91 ? -21.061 4.740 33.117 1.00 45.62 91 THR A CA 1
ATOM 705 C C . THR A 1 91 ? -21.697 3.695 34.047 1.00 45.62 91 THR A C 1
ATOM 707 O O . THR A 1 91 ? -22.747 3.947 34.615 1.00 45.62 91 THR A O 1
ATOM 710 N N . SER A 1 92 ? -21.072 2.533 34.283 1.00 50.72 92 SER A N 1
ATOM 711 C CA . SER A 1 92 ? -21.597 1.544 35.246 1.00 50.72 92 SER A CA 1
ATOM 712 C C . SER A 1 92 ? -20.986 1.652 36.649 1.00 50.72 92 SER A C 1
ATOM 714 O O . SER A 1 92 ? -21.526 1.063 37.579 1.00 50.72 92 SER A O 1
ATOM 716 N N . SER A 1 93 ? -19.888 2.396 36.827 1.00 54.38 93 SER A N 1
ATOM 717 C CA . SER A 1 93 ? -19.231 2.579 38.138 1.00 54.38 93 SER A CA 1
ATOM 718 C C . SER A 1 93 ? -19.400 3.998 38.710 1.00 54.38 93 SER A C 1
ATOM 720 O O . SER A 1 93 ? -19.171 4.239 39.892 1.00 54.38 93 SER A O 1
ATOM 722 N N . ARG A 1 94 ? -19.852 4.961 37.891 1.00 47.25 94 ARG A N 1
ATOM 723 C CA . ARG A 1 94 ? -19.984 6.380 38.276 1.00 47.25 94 ARG A CA 1
ATOM 724 C C . ARG A 1 94 ? -21.417 6.869 38.502 1.00 47.25 94 ARG A C 1
ATOM 726 O O . ARG A 1 94 ? -21.614 8.068 38.674 1.00 47.25 94 ARG A O 1
ATOM 733 N N . TYR A 1 95 ? -22.384 5.957 38.578 1.00 45.03 95 TYR A N 1
ATOM 734 C CA . TYR A 1 95 ? -23.739 6.236 39.060 1.00 45.03 95 TYR A CA 1
ATOM 735 C C . TYR A 1 95 ? -23.954 5.462 40.355 1.00 45.03 95 TYR A C 1
ATOM 737 O O . TYR A 1 95 ? -24.724 4.509 40.421 1.00 45.03 95 TYR A O 1
ATOM 745 N N . THR A 1 96 ? -23.245 5.894 41.401 1.00 56.62 96 THR A N 1
ATOM 746 C CA . THR A 1 96 ? -23.719 5.740 42.777 1.00 56.62 96 THR A CA 1
ATOM 747 C C . THR A 1 96 ? -25.142 6.268 42.804 1.00 56.62 96 THR A C 1
ATOM 749 O O . THR A 1 96 ? -25.347 7.470 42.678 1.00 56.62 96 THR A O 1
ATOM 752 N N . TYR A 1 97 ? -26.115 5.372 42.901 1.00 55.00 97 TYR A N 1
ATOM 753 C CA . TYR A 1 97 ? -27.527 5.690 43.052 1.00 55.00 97 TYR A CA 1
ATOM 754 C C . TYR A 1 97 ? -27.729 6.335 44.430 1.00 55.00 97 TYR A C 1
ATOM 756 O O . TYR A 1 97 ? -27.667 5.634 45.443 1.00 55.00 97 TYR A O 1
ATOM 764 N N . PRO A 1 98 ? -27.982 7.654 44.511 1.00 56.56 98 PRO A N 1
ATOM 765 C CA . PRO A 1 98 ? -28.172 8.330 45.792 1.00 56.56 98 PRO A CA 1
ATOM 766 C C . PRO A 1 98 ? -29.535 8.009 46.434 1.00 56.56 98 PRO A C 1
ATOM 768 O O . PRO A 1 98 ? -29.828 8.495 47.518 1.00 56.56 98 PRO A O 1
ATOM 771 N N . TYR A 1 99 ? -30.370 7.184 45.795 1.00 59.59 99 TYR A N 1
ATOM 772 C CA . TYR A 1 99 ? -31.689 6.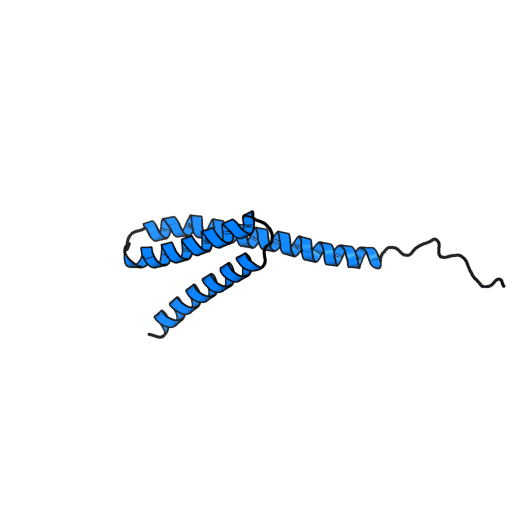775 46.290 1.00 59.59 99 TYR A CA 1
ATOM 773 C C . TYR A 1 99 ? -31.691 5.430 47.033 1.00 59.59 99 TYR A C 1
ATOM 775 O O . TYR A 1 99 ? -32.748 4.978 47.459 1.00 59.59 99 TYR A O 1
ATOM 783 N N . LEU A 1 100 ? -30.528 4.798 47.231 1.00 57.28 100 LEU A N 1
ATOM 784 C CA . LEU A 1 100 ? -30.402 3.625 48.108 1.00 57.28 100 LEU A CA 1
ATOM 785 C C . LEU A 1 100 ? -29.999 3.985 49.549 1.00 57.28 100 LEU A C 1
ATOM 787 O O . LEU A 1 100 ? -29.643 3.106 50.330 1.00 57.28 100 LEU A O 1
ATOM 791 N N . VAL A 1 101 ? -30.117 5.260 49.946 1.00 58.53 101 VAL A N 1
ATOM 792 C CA . VAL A 1 101 ? -30.201 5.643 51.367 1.00 58.53 101 VAL A CA 1
ATOM 793 C C . VAL A 1 101 ? -31.654 5.487 51.816 1.00 58.53 101 VAL A C 1
ATOM 795 O O . VAL A 1 101 ? -32.392 6.444 52.023 1.00 58.53 101 VAL A O 1
ATOM 798 N N . GLY A 1 102 ? -32.068 4.231 51.922 1.00 58.25 102 GLY A N 1
ATOM 799 C CA . GLY A 1 102 ? -33.271 3.799 52.616 1.00 58.25 102 GLY A CA 1
ATOM 800 C C . GLY A 1 102 ? -32.848 2.701 53.573 1.00 58.25 102 GLY A C 1
ATOM 801 O O . GLY A 1 102 ? -32.875 1.531 53.220 1.00 58.25 102 GLY A O 1
ATOM 802 N N . ASN A 1 103 ? -32.353 3.108 54.739 1.00 61.09 103 ASN A N 1
ATOM 803 C CA . ASN A 1 103 ? -31.909 2.247 55.828 1.00 61.09 103 ASN A CA 1
ATOM 804 C C . ASN A 1 103 ? -32.933 1.139 56.147 1.00 61.09 103 ASN A C 1
ATOM 806 O O . ASN A 1 103 ? -34.022 1.473 56.612 1.00 61.09 103 ASN A O 1
ATOM 810 N N . PRO A 1 104 ? -32.587 -0.155 56.035 1.00 59.78 104 PRO A N 1
ATOM 811 C CA . PRO A 1 104 ? -33.362 -1.218 56.651 1.00 59.78 104 PRO A CA 1
ATOM 812 C C . PRO A 1 104 ? -32.758 -1.606 58.013 1.00 59.78 104 PRO A C 1
ATOM 814 O O . PRO A 1 104 ? -32.513 -2.775 58.277 1.00 59.78 104 PRO A O 1
ATOM 817 N N . SER A 1 105 ? -32.539 -0.624 58.898 1.00 62.31 105 SER A N 1
ATOM 818 C CA . SER A 1 105 ? -32.438 -0.878 60.349 1.00 62.31 105 SER A CA 1
ATOM 819 C C . SER A 1 105 ? -33.784 -0.607 61.035 1.00 62.31 105 SER A C 1
ATOM 821 O O . SER A 1 105 ? -33.836 -0.048 62.128 1.00 62.31 105 SER A O 1
ATOM 823 N N . THR A 1 106 ? -34.905 -0.904 60.371 1.00 58.66 106 THR A N 1
ATOM 824 C CA . THR A 1 106 ? -36.247 -0.727 60.949 1.00 58.66 106 THR A CA 1
ATOM 825 C C . THR A 1 106 ? -37.230 -1.749 60.377 1.00 58.66 106 THR A C 1
ATOM 827 O O . THR A 1 106 ? -38.104 -1.405 59.587 1.00 58.66 106 THR A O 1
ATOM 830 N N . ALA A 1 107 ? -37.033 -3.013 60.750 1.00 44.00 107 ALA A N 1
ATOM 831 C CA . ALA A 1 107 ? -38.066 -4.000 61.087 1.00 44.00 107 ALA A CA 1
ATOM 832 C C . ALA A 1 107 ? -37.373 -5.261 61.618 1.00 44.00 107 ALA A C 1
ATOM 834 O O . ALA A 1 107 ? -36.534 -5.815 60.874 1.00 44.00 107 ALA A O 1
#

Sequence (107 aa):
MLGLMSFAYLNYMIFRYLMSVYRRSPDPLSRGLALGLLCATTGMLVHSIGANTFIIVRIMEPYMLLLALLVSYEKINNAEAKSGVTEKQATSSRYTYPYLVGNPSTA

Foldseek 3Di:
DVVVVVVVVVLVVLLVVLVVQLVPDPDPVLVVLSVVLNVLSVVLVVVVVPDPDCVSVVSVVVSVVSVVVSVVVVVVVVVVVVVVVVCVVVVVPPCPPPVPPPDPPDD

pLDDT: mean 73.98, std 14.83, range [43.25, 91.81]

Secondary structure (DSSP, 8-state):
-HHHHHHHHHHHHHHHHHHHHHHH--SHHHHHHHHHHHHHHHHHHHHHHH--STHHHHHHHHHHHHHHHHHHHHHHHHHHHHHHHHHHHHHHHS---GGG-------

Radius of gyration: 24.41 Å; chains: 1; bounding box: 56×24×78 Å